Protein AF-A0A090VHQ8-F1 (afdb_monomer)

Foldseek 3Di:
DVQLLVQQVVCCVVPVDGDPDVCVSDVDFDDDPNDTKDWDWDADPVFIKIWIQDPPPRWIWIATNVRDIDID

Solvent-accessible surface area (backbone atoms only — not comparable to full-atom values): 4439 Å² total; per-residue (Å²): 109,73,67,56,57,52,51,45,54,55,43,26,74,74,69,78,44,70,77,85,48,51,64,80,67,44,89,61,88,48,65,57,94,91,40,82,43,71,68,45,63,48,82,54,100,92,46,44,38,42,34,37,58,39,93,86,76,69,32,41,39,32,38,38,74,91,67,49,76,46,77,88

Mean predicted aligned error: 4.74 Å

Nearest PDB structures (foldseek):
  6hxv-assembly1_A  TM=6.814E-01  e=2.500E+00  Danio rerio
  6rwl-assembly1_C  TM=4.180E-01  e=6.611E+00  Simian immunodeficiency virus

pLDDT: mean 85.99, std 5.19, range [67.62, 93.19]

Secondary structure (DSSP, 8-state):
-HHHHHHHHHHHHHHS----SHHHH-SS-EEETTEEE-EEEEEETTEEEEEEE-TTT-PEEEEETT--EEE-

Structure (mmCIF, N/CA/C/O backbone):
data_AF-A0A090VHQ8-F1
#
_entry.id   AF-A0A090VHQ8-F1
#
loop_
_atom_site.group_PDB
_atom_site.id
_atom_site.type_symbol
_atom_site.label_atom_id
_atom_site.label_alt_id
_atom_site.label_comp_id
_atom_site.label_asym_id
_atom_site.label_entity_id
_atom_site.label_seq_id
_atom_site.pdbx_PDB_ins_code
_atom_site.Cartn_x
_atom_site.Cartn_y
_atom_site.Cartn_z
_atom_site.occupancy
_atom_site.B_iso_or_equiv
_atom_site.auth_seq_id
_atom_site.auth_comp_id
_atom_site.auth_asym_id
_atom_site.auth_atom_id
_atom_site.pdbx_PDB_model_num
ATOM 1 N N . MET A 1 1 ? -7.784 3.992 -2.671 1.00 73.06 1 MET A N 1
ATOM 2 C CA . MET A 1 1 ? -6.703 2.982 -2.642 1.00 73.06 1 MET A CA 1
ATOM 3 C C . MET A 1 1 ? -6.166 2.623 -4.023 1.00 73.06 1 MET A C 1
ATOM 5 O O . MET A 1 1 ? -4.992 2.866 -4.255 1.00 73.06 1 MET A O 1
ATOM 9 N N . TYR A 1 2 ? -6.997 2.159 -4.967 1.00 79.88 2 TYR A N 1
ATOM 10 C CA . TYR A 1 2 ? -6.549 1.806 -6.329 1.00 79.88 2 TYR A CA 1
ATOM 11 C C . TYR A 1 2 ? -5.732 2.893 -7.049 1.00 79.88 2 TYR A C 1
ATOM 13 O O . TYR A 1 2 ? -4.810 2.578 -7.790 1.00 79.88 2 TYR A O 1
ATOM 21 N N . LYS A 1 3 ? -6.027 4.179 -6.810 1.00 85.06 3 LYS A N 1
ATOM 22 C CA . LYS A 1 3 ? -5.247 5.295 -7.368 1.00 85.06 3 LYS A CA 1
ATOM 23 C C . LYS A 1 3 ? -3.780 5.284 -6.907 1.00 85.06 3 LYS A C 1
ATOM 25 O O . LYS A 1 3 ? -2.907 5.435 -7.748 1.00 85.06 3 LYS A O 1
ATOM 30 N N . LEU A 1 4 ? -3.517 5.067 -5.615 1.00 85.62 4 LEU A N 1
ATOM 31 C CA . LEU A 1 4 ? -2.156 5.070 -5.055 1.00 85.62 4 LEU A CA 1
ATOM 32 C C . LEU A 1 4 ? -1.332 3.908 -5.614 1.00 85.62 4 LEU A C 1
ATOM 34 O O . LEU A 1 4 ? -0.235 4.118 -6.115 1.00 85.62 4 LEU A O 1
ATOM 38 N N . TYR A 1 5 ? -1.926 2.712 -5.652 1.00 87.94 5 TYR A N 1
ATOM 39 C CA . TYR A 1 5 ? -1.329 1.535 -6.288 1.00 87.94 5 TYR A CA 1
ATOM 40 C C . TYR A 1 5 ? -0.937 1.802 -7.755 1.00 87.94 5 TYR A C 1
ATOM 42 O O . TYR A 1 5 ? 0.168 1.486 -8.198 1.00 87.94 5 TYR A O 1
ATOM 50 N N . ARG A 1 6 ? -1.830 2.443 -8.522 1.00 88.75 6 ARG 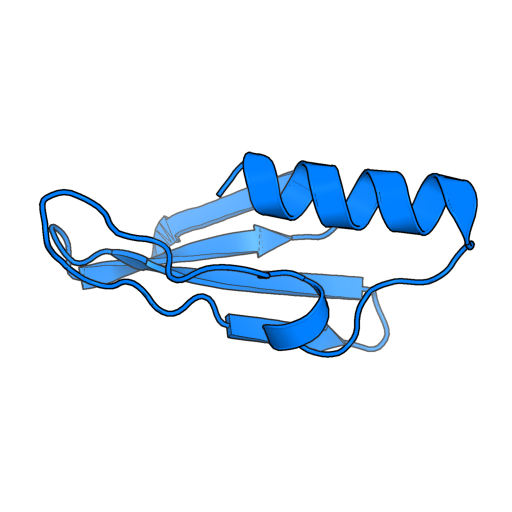A N 1
ATOM 51 C CA . ARG A 1 6 ? -1.577 2.789 -9.930 1.00 88.75 6 ARG A CA 1
ATOM 52 C C . ARG A 1 6 ? -0.475 3.836 -10.105 1.00 88.75 6 ARG A C 1
ATOM 54 O O . ARG A 1 6 ? 0.266 3.754 -11.076 1.00 88.75 6 ARG A O 1
ATOM 61 N N . ILE A 1 7 ? -0.365 4.804 -9.196 1.00 88.81 7 ILE A N 1
ATOM 62 C CA . ILE A 1 7 ? 0.707 5.811 -9.225 1.00 88.81 7 ILE A CA 1
ATOM 63 C C . ILE A 1 7 ? 2.058 5.144 -8.944 1.00 88.81 7 ILE A C 1
ATOM 65 O O . ILE A 1 7 ? 2.990 5.317 -9.726 1.00 88.81 7 ILE A O 1
ATOM 69 N N . GLN A 1 8 ? 2.132 4.325 -7.892 1.00 87.56 8 GLN A N 1
ATOM 70 C CA . GLN A 1 8 ? 3.337 3.590 -7.501 1.00 87.56 8 GLN A CA 1
ATOM 71 C C . GLN A 1 8 ? 3.850 2.700 -8.646 1.00 87.56 8 GLN A C 1
ATOM 73 O O . GLN A 1 8 ? 5.015 2.766 -9.033 1.00 87.56 8 GLN A O 1
ATOM 78 N N . THR A 1 9 ? 2.954 1.918 -9.256 1.00 88.19 9 THR A N 1
ATOM 79 C CA . THR A 1 9 ? 3.287 1.029 -10.384 1.00 88.19 9 THR A CA 1
ATOM 80 C C . THR A 1 9 ? 3.666 1.792 -11.655 1.00 88.19 9 THR A C 1
ATOM 82 O O . THR A 1 9 ? 4.570 1.370 -12.375 1.00 88.19 9 THR A O 1
ATOM 85 N N . ALA A 1 10 ? 3.025 2.929 -11.945 1.00 91.25 10 ALA A N 1
ATOM 86 C CA . ALA A 1 10 ? 3.404 3.780 -13.073 1.00 91.25 10 ALA A CA 1
ATOM 87 C C . ALA A 1 10 ? 4.792 4.414 -12.878 1.00 91.25 10 ALA A C 1
ATOM 89 O O . ALA A 1 10 ? 5.577 4.461 -13.827 1.00 91.25 10 ALA A O 1
ATOM 90 N N . HIS A 1 11 ? 5.111 4.856 -11.658 1.00 90.50 11 HIS A N 1
ATOM 91 C CA . HIS A 1 11 ? 6.429 5.388 -11.319 1.00 90.50 11 HIS A CA 1
ATOM 92 C C . HIS A 1 11 ? 7.515 4.323 -11.462 1.00 90.50 11 HIS A C 1
ATOM 94 O O . HIS A 1 11 ? 8.521 4.566 -12.126 1.00 90.50 11 HIS A O 1
ATOM 100 N N . PHE A 1 12 ? 7.272 3.119 -10.941 1.00 90.00 12 PHE A N 1
ATOM 101 C CA . PHE A 1 12 ? 8.199 2.001 -11.082 1.00 90.00 12 PHE A CA 1
ATOM 102 C C . PHE A 1 12 ? 8.459 1.647 -12.548 1.00 90.00 12 PHE A C 1
ATOM 104 O O . PHE A 1 12 ? 9.606 1.509 -12.957 1.00 90.00 12 PHE A O 1
ATOM 111 N N . LYS A 1 13 ? 7.418 1.606 -13.390 1.00 90.50 13 LYS A N 1
ATOM 112 C CA . LYS A 1 13 ? 7.591 1.356 -14.831 1.00 90.50 13 LYS A CA 1
ATOM 113 C C . LYS A 1 13 ? 8.490 2.386 -15.520 1.00 90.50 13 LYS A C 1
ATOM 115 O O . LYS A 1 13 ? 9.189 2.030 -16.463 1.00 90.50 13 LYS A O 1
ATOM 120 N N . LYS A 1 14 ? 8.466 3.645 -15.072 1.00 93.19 14 LYS A N 1
ATOM 121 C CA . LYS A 1 14 ? 9.243 4.737 -15.672 1.00 93.19 14 LYS A CA 1
ATOM 122 C C . LYS A 1 14 ? 10.662 4.841 -15.108 1.00 93.19 14 LYS A C 1
ATOM 124 O O . LYS A 1 14 ? 11.598 5.036 -15.872 1.00 93.19 14 LYS A O 1
ATOM 129 N N . ASN A 1 15 ? 10.804 4.731 -13.790 1.00 91.38 15 ASN A N 1
ATOM 130 C CA . ASN A 1 15 ? 12.030 5.065 -13.062 1.00 91.38 15 ASN A CA 1
ATOM 131 C C . ASN A 1 15 ? 12.731 3.839 -12.457 1.00 91.38 15 ASN A C 1
ATOM 133 O O . ASN A 1 15 ? 13.805 3.989 -11.887 1.00 91.38 15 ASN A O 1
ATOM 137 N N . GLN A 1 16 ? 12.128 2.646 -12.559 1.00 88.38 16 GLN A N 1
ATOM 138 C CA . GLN A 1 16 ? 12.597 1.393 -1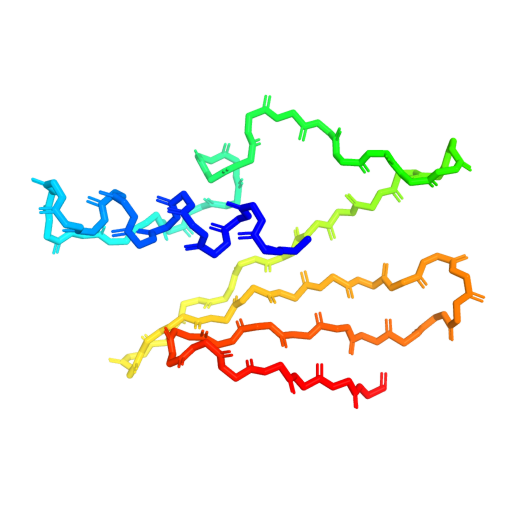1.943 1.00 88.38 16 GLN A CA 1
ATOM 139 C C . GLN A 1 16 ? 12.753 1.481 -10.413 1.00 88.38 16 GLN A C 1
ATOM 141 O O . GLN A 1 16 ? 13.448 0.680 -9.795 1.00 88.38 16 GLN A O 1
ATOM 146 N N . THR A 1 17 ? 12.093 2.459 -9.790 1.00 88.25 17 THR A N 1
ATOM 147 C CA . THR A 1 17 ? 12.134 2.717 -8.350 1.00 88.25 17 THR A CA 1
ATOM 148 C C . THR A 1 17 ? 10.741 3.001 -7.808 1.00 88.25 17 THR A C 1
ATOM 150 O O . THR A 1 17 ? 9.836 3.444 -8.523 1.00 88.25 17 THR A O 1
ATOM 153 N N . TYR A 1 18 ? 10.567 2.731 -6.520 1.00 87.94 18 TYR A N 1
ATOM 154 C CA . TYR A 1 18 ? 9.352 3.016 -5.770 1.00 87.94 18 TYR A CA 1
ATOM 155 C C . TYR A 1 18 ? 9.478 4.347 -5.032 1.00 87.94 18 TYR A C 1
ATOM 157 O O . TYR A 1 18 ? 10.576 4.730 -4.634 1.00 87.94 18 TYR A O 1
ATOM 165 N N . PHE A 1 19 ? 8.355 5.038 -4.825 1.00 88.88 19 PHE A N 1
ATOM 166 C CA . PHE A 1 19 ? 8.330 6.119 -3.844 1.00 88.88 19 PHE A CA 1
ATOM 167 C C . PHE A 1 19 ? 8.589 5.531 -2.460 1.00 88.88 19 PHE A C 1
ATOM 169 O O . PHE A 1 19 ? 8.071 4.457 -2.151 1.00 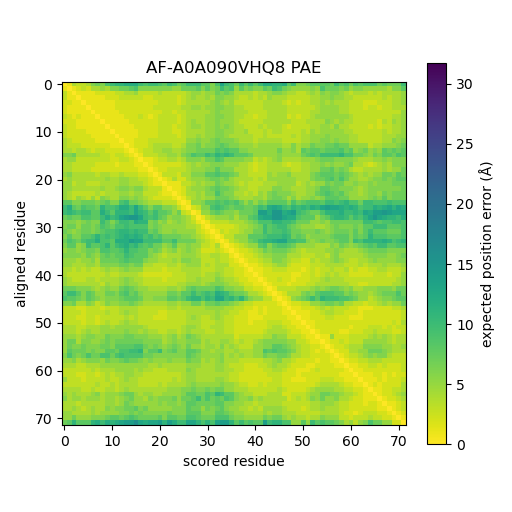88.88 19 PHE A O 1
ATOM 176 N N . THR A 1 20 ? 9.381 6.231 -1.652 1.00 87.12 20 THR A N 1
ATOM 177 C CA . THR A 1 20 ? 9.720 5.839 -0.276 1.00 87.12 20 THR A CA 1
ATOM 178 C C . THR A 1 20 ? 9.003 6.686 0.768 1.00 87.12 20 THR A C 1
ATOM 180 O O . THR A 1 20 ? 8.939 6.280 1.924 1.00 87.12 20 THR A O 1
ATOM 183 N N . SER A 1 21 ? 8.455 7.837 0.366 1.00 85.19 21 SER A N 1
ATOM 184 C CA . SER A 1 21 ? 7.688 8.738 1.226 1.00 85.19 21 SER A CA 1
ATOM 185 C C . SER A 1 21 ? 6.233 8.807 0.785 1.00 85.19 21 SER A C 1
ATOM 187 O O . SER A 1 21 ? 5.920 8.785 -0.410 1.00 85.19 21 SER A O 1
ATOM 189 N N . ILE A 1 22 ? 5.326 8.912 1.756 1.00 84.69 22 ILE A N 1
ATOM 190 C CA . ILE A 1 22 ? 3.901 9.049 1.456 1.00 84.69 22 ILE A CA 1
ATOM 191 C C . ILE A 1 22 ? 3.582 10.421 0.855 1.00 84.69 22 ILE A C 1
ATOM 193 O O . ILE A 1 22 ? 2.651 10.530 0.060 1.00 84.69 22 ILE A O 1
ATOM 197 N N . GLU A 1 23 ? 4.369 11.443 1.181 1.00 83.38 23 GLU A N 1
ATOM 198 C CA . GLU A 1 23 ? 4.259 12.808 0.663 1.00 83.38 23 GLU A CA 1
ATOM 199 C C . GLU A 1 23 ? 4.534 12.851 -0.846 1.00 83.38 23 GLU A C 1
ATOM 201 O O . GLU A 1 23 ? 3.791 13.489 -1.591 1.00 83.38 23 GLU A O 1
ATOM 206 N N . ASP A 1 24 ? 5.533 12.096 -1.315 1.00 83.75 24 ASP A N 1
ATOM 207 C CA . ASP A 1 24 ? 5.867 12.002 -2.742 1.00 83.75 24 ASP A CA 1
ATOM 208 C C . ASP A 1 24 ? 4.798 11.229 -3.525 1.00 83.75 24 ASP A C 1
ATOM 210 O O . ASP A 1 24 ? 4.465 11.554 -4.668 1.00 83.75 24 ASP A O 1
ATOM 214 N N . LEU A 1 25 ? 4.226 10.202 -2.891 1.00 81.69 25 LEU A N 1
ATOM 215 C CA . LEU A 1 25 ? 3.168 9.374 -3.466 1.00 81.69 25 LEU A CA 1
ATOM 216 C C . LEU A 1 25 ? 1.800 10.080 -3.458 1.00 81.69 25 LEU A C 1
ATOM 218 O O . LEU A 1 25 ? 0.957 9.847 -4.334 1.00 81.69 25 LEU A O 1
ATOM 222 N N . THR A 1 26 ? 1.559 10.936 -2.467 1.00 80.81 26 THR A N 1
ATOM 223 C CA . THR A 1 26 ? 0.256 11.543 -2.189 1.00 80.81 26 THR A CA 1
ATOM 224 C C . THR A 1 26 ? 0.377 13.058 -2.200 1.00 80.81 26 THR A C 1
ATOM 226 O O . THR A 1 26 ? 0.559 13.708 -1.181 1.00 80.81 26 THR A O 1
ATOM 229 N N . THR A 1 27 ? 0.176 13.646 -3.375 1.00 67.62 27 THR A N 1
ATOM 230 C CA . THR A 1 27 ? 0.253 15.102 -3.588 1.00 67.62 27 THR A CA 1
ATOM 231 C C . THR A 1 27 ? -0.896 15.892 -2.951 1.00 67.62 27 THR A C 1
ATOM 233 O O . THR A 1 27 ? -0.901 17.117 -2.994 1.00 67.62 27 THR A O 1
ATOM 236 N N . SER A 1 28 ? -1.918 15.220 -2.413 1.00 69.56 28 SER A N 1
ATOM 237 C CA . SER A 1 28 ? -3.115 15.870 -1.868 1.00 69.56 28 SER A CA 1
ATOM 238 C C . SER A 1 28 ? -3.757 15.037 -0.766 1.00 69.56 28 SER A C 1
ATOM 240 O O . SER A 1 28 ? -3.731 13.806 -0.809 1.00 69.56 28 SER A O 1
ATOM 242 N N . GLU A 1 29 ? -4.377 15.720 0.194 1.00 74.50 29 GLU A N 1
ATOM 243 C CA . GLU A 1 29 ? -5.171 15.091 1.244 1.00 74.50 29 GLU A CA 1
ATOM 244 C C . GLU A 1 29 ? -6.280 14.221 0.641 1.00 74.50 29 GLU A C 1
ATOM 246 O O . GLU A 1 29 ? -7.109 14.690 -0.146 1.00 74.50 29 GLU A O 1
ATOM 251 N N . ILE A 1 30 ? -6.343 12.952 1.039 1.00 78.00 30 ILE A N 1
ATOM 252 C CA . ILE A 1 30 ? -7.431 12.081 0.614 1.00 78.00 30 ILE A CA 1
ATOM 253 C C . ILE A 1 30 ? -8.610 12.316 1.566 1.00 78.00 30 ILE A C 1
ATOM 255 O O . ILE A 1 30 ? -8.558 11.984 2.749 1.00 78.00 30 ILE A O 1
ATOM 259 N N . LYS A 1 31 ? -9.689 12.908 1.048 1.00 77.38 31 LYS A N 1
ATOM 260 C CA . LYS A 1 31 ? -10.947 13.113 1.782 1.00 77.38 31 LYS A CA 1
ATOM 261 C C . LYS A 1 31 ? -11.977 12.095 1.318 1.00 77.38 31 LYS A C 1
ATOM 263 O O . LYS A 1 31 ? -12.265 12.009 0.126 1.00 77.38 31 LYS A O 1
ATOM 268 N N . ILE A 1 32 ? -12.549 11.346 2.257 1.00 79.19 32 ILE A N 1
ATOM 269 C CA . ILE A 1 32 ? -13.718 10.498 2.007 1.00 79.19 32 ILE A CA 1
ATOM 270 C C . ILE A 1 32 ? -14.833 10.979 2.927 1.00 79.19 32 ILE A C 1
ATOM 272 O O . ILE A 1 32 ? -14.668 10.987 4.141 1.00 79.19 32 ILE A O 1
ATOM 276 N N . ASP A 1 33 ? -15.951 11.404 2.339 1.00 79.56 33 ASP A N 1
ATOM 277 C CA . ASP A 1 33 ? -17.128 11.895 3.070 1.00 79.56 33 ASP A CA 1
ATOM 278 C C . ASP A 1 33 ? -16.788 12.960 4.133 1.00 79.56 33 ASP A C 1
ATOM 280 O O . ASP A 1 33 ? -17.104 12.836 5.314 1.00 79.56 33 ASP A O 1
ATOM 284 N N . LYS A 1 34 ? -16.032 13.990 3.720 1.00 80.06 34 LYS A N 1
ATOM 285 C CA . LYS A 1 34 ? -15.515 15.081 4.576 1.00 80.06 34 LYS A CA 1
ATOM 286 C C . LYS A 1 34 ? -14.577 14.643 5.712 1.00 80.06 34 LYS A C 1
ATOM 288 O O . LYS A 1 34 ? -14.064 15.504 6.422 1.00 80.06 34 LYS A O 1
ATOM 293 N N . LYS A 1 35 ? -14.288 13.349 5.858 1.00 81.38 35 LYS A N 1
ATOM 294 C CA . LYS A 1 35 ? -13.280 12.831 6.783 1.00 81.38 35 LYS A CA 1
ATOM 295 C C . LYS A 1 35 ? -11.944 12.692 6.064 1.00 81.38 35 LYS A C 1
ATOM 297 O O . LYS A 1 35 ? -11.849 12.117 4.979 1.00 81.38 35 LYS A O 1
ATOM 302 N N . LEU A 1 36 ? -10.913 13.251 6.681 1.00 83.19 36 LEU A N 1
ATOM 303 C CA . LEU A 1 36 ? -9.536 13.102 6.238 1.00 83.19 36 LEU A CA 1
ATOM 304 C C . LEU A 1 36 ? -9.056 11.686 6.542 1.00 83.19 36 LEU A C 1
ATOM 306 O O . LEU A 1 36 ? -9.249 11.185 7.651 1.00 83.19 36 LEU A O 1
ATOM 310 N N . ILE A 1 37 ? -8.434 11.054 5.553 1.00 85.38 37 ILE A N 1
ATOM 311 C CA . ILE A 1 37 ? -7.719 9.797 5.739 1.00 85.38 37 ILE A CA 1
ATOM 312 C C . ILE A 1 37 ? -6.253 9.999 5.385 1.00 85.38 37 ILE A C 1
ATOM 314 O O . ILE A 1 37 ? -5.915 10.481 4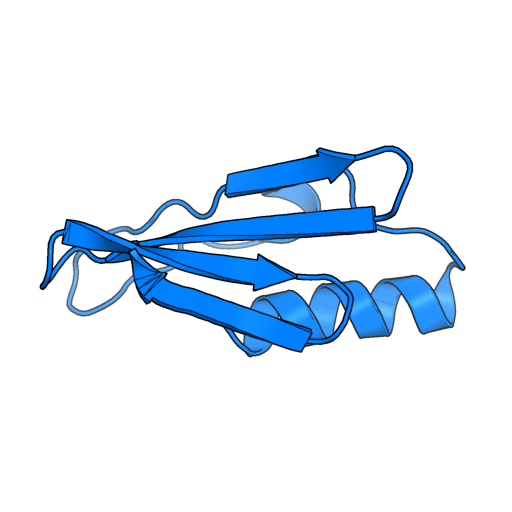.304 1.00 85.38 37 ILE A O 1
ATOM 318 N N . THR A 1 38 ? -5.388 9.588 6.302 1.00 84.94 38 THR A N 1
ATOM 319 C CA . THR A 1 38 ? -3.944 9.617 6.101 1.00 84.94 38 THR A CA 1
ATOM 320 C C . THR A 1 38 ? -3.502 8.213 5.709 1.00 84.94 38 THR A C 1
ATOM 322 O O . THR A 1 38 ? -3.576 7.304 6.543 1.00 84.94 38 THR A O 1
ATOM 325 N N . PRO A 1 39 ? -3.132 7.980 4.440 1.00 87.25 39 PRO A N 1
ATOM 326 C CA . PRO A 1 39 ? -2.483 6.735 4.067 1.00 87.25 39 PRO A CA 1
ATOM 327 C C . PRO A 1 39 ? -1.102 6.651 4.728 1.00 87.25 39 PRO A C 1
ATOM 329 O O . PRO A 1 39 ? -0.478 7.668 5.014 1.00 87.25 39 PRO A O 1
ATOM 332 N N . THR A 1 40 ? -0.622 5.438 4.957 1.00 88.56 40 THR A N 1
ATOM 333 C CA . THR A 1 40 ? 0.743 5.159 5.402 1.00 88.56 40 THR A CA 1
ATOM 334 C C . THR A 1 40 ? 1.430 4.288 4.363 1.00 88.56 40 THR A C 1
ATOM 336 O O . THR A 1 40 ? 0.816 3.375 3.806 1.00 88.56 40 THR A O 1
ATOM 339 N N . LEU A 1 41 ? 2.691 4.598 4.072 1.00 90.56 41 LEU A N 1
ATOM 340 C CA . LEU A 1 41 ? 3.540 3.817 3.181 1.00 90.56 41 LEU A CA 1
ATOM 341 C C . LEU A 1 41 ? 4.616 3.134 4.022 1.00 90.56 41 LEU A C 1
ATOM 343 O O . LEU A 1 41 ? 5.373 3.801 4.722 1.00 90.56 41 LEU A O 1
ATOM 347 N N . GLU A 1 42 ? 4.675 1.813 3.940 1.00 89.81 42 GLU A N 1
ATOM 348 C CA . GLU A 1 42 ? 5.688 0.993 4.596 1.00 89.81 42 GLU A CA 1
ATOM 349 C C . GLU A 1 42 ? 6.530 0.299 3.528 1.00 89.81 42 GLU A C 1
ATOM 351 O O . GLU A 1 42 ? 6.010 -0.415 2.666 1.00 89.81 42 GLU A O 1
ATOM 356 N N . MET A 1 43 ? 7.840 0.526 3.587 1.00 89.56 43 MET A N 1
ATOM 357 C CA . MET A 1 43 ? 8.819 -0.123 2.722 1.00 89.56 43 MET A CA 1
ATOM 358 C C . MET A 1 43 ? 9.447 -1.307 3.458 1.00 89.56 43 MET A C 1
ATOM 360 O O . MET A 1 43 ? 9.855 -1.196 4.615 1.00 89.56 43 MET A O 1
ATOM 364 N N . HIS A 1 44 ? 9.571 -2.430 2.766 1.00 86.62 44 HIS A N 1
ATOM 365 C CA . HIS A 1 44 ? 10.226 -3.644 3.235 1.00 86.62 44 HIS A CA 1
ATOM 366 C C . HIS A 1 44 ? 11.277 -4.094 2.212 1.00 86.62 44 HIS A C 1
ATOM 368 O O . HIS A 1 44 ? 11.262 -3.682 1.055 1.00 86.62 44 HIS A O 1
ATOM 374 N N . SER A 1 45 ? 12.190 -4.982 2.613 1.00 82.88 45 SER A N 1
ATOM 375 C CA . SER A 1 45 ? 13.208 -5.536 1.704 1.00 82.88 45 SER A CA 1
ATOM 376 C C . SER A 1 45 ? 12.612 -6.315 0.529 1.00 82.88 45 SER A C 1
ATOM 378 O O . SER A 1 45 ? 13.236 -6.417 -0.522 1.00 82.88 45 SER A O 1
ATOM 380 N N . THR A 1 46 ? 11.406 -6.855 0.702 1.00 82.56 46 THR A N 1
ATOM 381 C CA . THR A 1 46 ? 10.692 -7.652 -0.301 1.00 82.56 46 THR A CA 1
ATOM 382 C C . THR A 1 46 ? 9.577 -6.883 -1.006 1.00 82.56 46 THR A C 1
ATOM 384 O O . THR A 1 46 ? 8.802 -7.511 -1.718 1.00 82.56 46 THR A O 1
ATOM 387 N N . GLY A 1 47 ? 9.436 -5.575 -0.764 1.00 88.44 47 GLY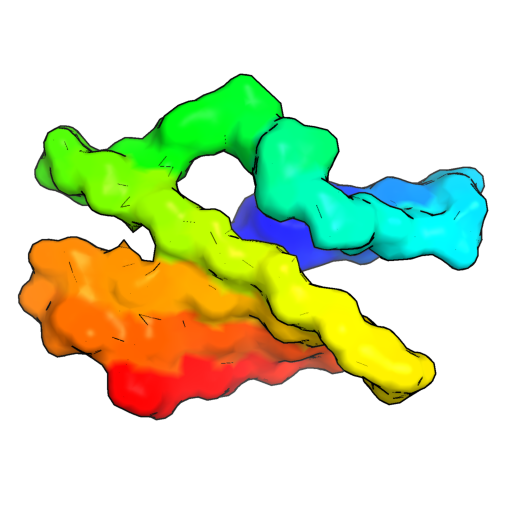 A N 1
ATOM 388 C CA . GLY A 1 47 ? 8.428 -4.765 -1.444 1.00 88.44 47 GLY A CA 1
ATOM 389 C C . GLY A 1 47 ? 7.849 -3.630 -0.615 1.00 88.44 47 GLY A C 1
ATOM 390 O O . GLY A 1 47 ? 8.498 -3.098 0.283 1.00 88.44 47 GLY A O 1
ATOM 391 N N . TRP A 1 48 ? 6.608 -3.252 -0.904 1.00 91.19 48 TRP A N 1
ATOM 392 C CA . TRP A 1 48 ? 5.932 -2.147 -0.225 1.00 91.19 48 TRP A CA 1
ATOM 393 C C . TRP A 1 48 ? 4.475 -2.459 0.110 1.00 91.19 48 TRP A C 1
ATOM 395 O O . TRP A 1 48 ? 3.790 -3.210 -0.591 1.00 91.19 48 TRP A O 1
ATOM 405 N N . ASN A 1 49 ? 3.999 -1.825 1.178 1.00 92.00 49 ASN A N 1
ATOM 406 C CA . ASN A 1 49 ? 2.616 -1.866 1.625 1.00 92.00 49 ASN A CA 1
ATOM 407 C C . ASN A 1 49 ? 2.087 -0.440 1.770 1.00 92.00 49 ASN A C 1
ATOM 409 O O . ASN A 1 49 ? 2.711 0.408 2.402 1.00 92.00 49 ASN A O 1
ATOM 413 N N . ILE A 1 50 ? 0.906 -0.179 1.215 1.00 90.88 50 ILE A N 1
ATOM 414 C CA . ILE A 1 50 ? 0.168 1.059 1.473 1.00 90.88 50 ILE A CA 1
ATOM 415 C C . ILE A 1 50 ? -1.036 0.706 2.328 1.00 90.88 50 ILE A C 1
ATOM 417 O O . ILE A 1 50 ? -1.899 -0.059 1.894 1.00 90.88 50 ILE A O 1
ATOM 421 N N . SER A 1 51 ? -1.124 1.294 3.513 1.00 90.81 51 SER A N 1
ATOM 422 C CA . SER A 1 51 ? -2.224 1.076 4.447 1.00 90.81 51 SER A CA 1
ATOM 423 C C . SER A 1 51 ? -3.052 2.344 4.629 1.00 90.81 51 SER A C 1
ATOM 425 O O . SER A 1 51 ? -2.569 3.462 4.486 1.00 90.81 51 SER A O 1
ATOM 427 N N . VAL A 1 52 ? -4.339 2.189 4.916 1.00 89.88 52 VAL A N 1
ATOM 428 C CA . VAL A 1 52 ? -5.232 3.292 5.263 1.00 89.88 52 VAL A CA 1
ATOM 429 C C . VAL A 1 52 ? -6.242 2.826 6.295 1.00 89.88 52 VAL 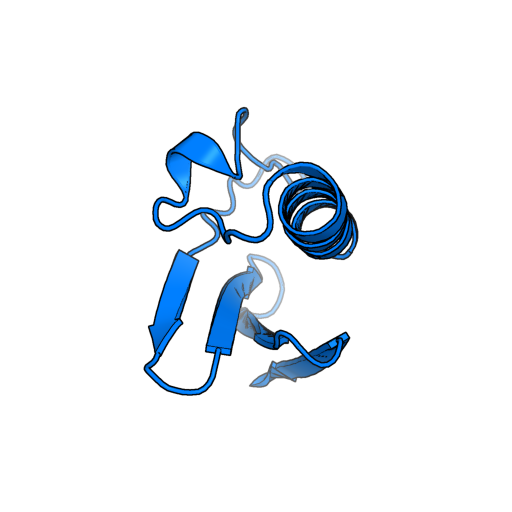A C 1
ATOM 431 O O . VAL A 1 52 ? -6.831 1.749 6.177 1.00 89.88 52 VAL A O 1
ATOM 434 N N . LYS A 1 53 ? -6.475 3.657 7.308 1.00 89.25 53 LYS A N 1
ATOM 435 C CA . LYS A 1 53 ? -7.535 3.413 8.282 1.00 89.25 53 LYS A CA 1
ATOM 436 C C . LYS A 1 53 ? -8.860 3.951 7.750 1.00 89.25 53 LYS A C 1
ATOM 438 O O . LYS A 1 53 ? -8.984 5.134 7.441 1.00 89.25 53 LYS A O 1
ATOM 443 N N . SER A 1 54 ? -9.854 3.076 7.644 1.00 85.44 54 SER A N 1
ATOM 444 C CA . SER A 1 54 ? -11.212 3.434 7.241 1.00 85.44 54 SER A CA 1
ATOM 445 C C . SER A 1 54 ? -11.882 4.287 8.323 1.00 85.44 54 SER A C 1
ATOM 447 O O . SER A 1 54 ? -11.987 3.837 9.465 1.00 85.44 54 SER A O 1
ATOM 449 N N . PRO A 1 55 ? -12.418 5.471 7.988 1.00 84.31 55 PRO A N 1
ATOM 450 C CA . PRO A 1 55 ? -13.078 6.345 8.952 1.00 84.31 55 PRO A CA 1
ATOM 451 C C . PRO A 1 55 ? -14.551 5.960 9.203 1.00 84.31 55 PRO A C 1
ATOM 453 O O . PRO A 1 55 ? -15.242 6.626 9.980 1.00 84.31 55 PRO A O 1
ATOM 456 N N . PHE A 1 56 ? -15.044 4.917 8.521 1.00 85.75 56 PHE A N 1
ATOM 457 C CA . PHE A 1 56 ? -16.410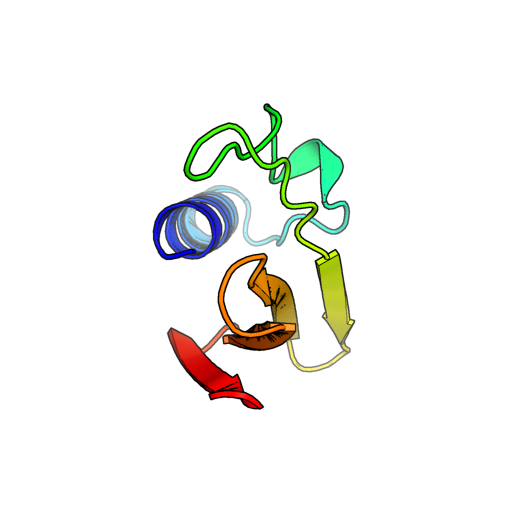 4.391 8.653 1.00 85.75 56 PHE A CA 1
ATOM 458 C C . PHE A 1 56 ? -16.454 3.115 9.482 1.00 85.75 56 PHE A C 1
ATOM 460 O O . PHE A 1 56 ? -17.349 2.929 10.295 1.00 85.75 56 PHE A O 1
ATOM 467 N N . THR A 1 57 ? -15.485 2.229 9.262 1.00 86.12 57 THR A N 1
ATOM 468 C CA . THR A 1 57 ? -15.457 0.894 9.870 1.00 86.12 57 THR A CA 1
ATOM 469 C C . THR A 1 57 ? -14.314 0.723 10.860 1.00 86.12 57 THR A C 1
ATOM 471 O O . THR A 1 57 ? -14.218 -0.330 11.477 1.00 86.12 57 THR A O 1
ATOM 474 N N . ASN A 1 58 ? -13.421 1.715 10.986 1.00 85.12 58 ASN A N 1
ATOM 475 C CA . ASN A 1 58 ? -12.165 1.649 11.745 1.00 85.12 58 ASN A CA 1
ATOM 476 C C . ASN A 1 58 ? -11.207 0.520 11.333 1.00 85.12 58 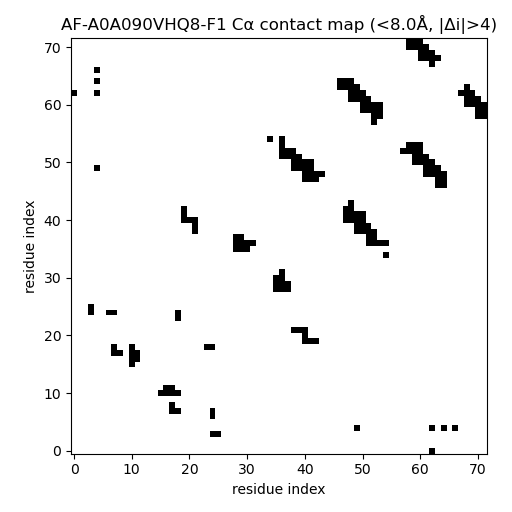ASN A C 1
ATOM 478 O O . ASN A 1 58 ? -10.152 0.371 11.948 1.00 85.12 58 ASN A O 1
ATOM 482 N N . LYS A 1 59 ? -11.537 -0.218 10.269 1.00 89.81 59 LYS A N 1
ATOM 483 C CA . LYS A 1 59 ? -10.708 -1.271 9.690 1.00 89.81 59 LYS A CA 1
ATOM 484 C C . LYS A 1 59 ? -9.490 -0.686 8.997 1.00 89.81 59 LYS A C 1
ATOM 486 O O . LYS A 1 59 ? -9.571 0.391 8.398 1.00 89.81 59 LYS A O 1
ATOM 491 N N . VAL A 1 60 ? -8.385 -1.414 9.037 1.00 90.12 60 VAL A N 1
ATOM 492 C CA . VAL A 1 60 ? -7.185 -1.084 8.272 1.00 90.12 60 VAL A CA 1
ATOM 493 C C . VAL A 1 60 ? -7.260 -1.829 6.950 1.00 90.12 60 VAL A C 1
ATOM 495 O O . VAL A 1 60 ? -7.367 -3.054 6.906 1.00 90.12 60 VAL A O 1
ATOM 498 N N . LEU A 1 61 ? -7.247 -1.065 5.867 1.00 90.75 61 LEU A N 1
ATOM 499 C CA . LEU A 1 61 ? -7.144 -1.581 4.514 1.00 90.75 61 LEU A CA 1
ATOM 500 C C . LEU A 1 61 ? -5.687 -1.449 4.092 1.00 90.75 61 LEU A C 1
ATOM 502 O O . LEU A 1 61 ? -5.137 -0.356 4.188 1.00 90.75 61 LEU A O 1
ATOM 506 N N . THR A 1 62 ? -5.088 -2.525 3.600 1.00 90.88 62 THR A N 1
ATOM 507 C CA . THR A 1 62 ? -3.705 -2.567 3.112 1.00 90.88 62 THR A CA 1
ATOM 508 C C . THR A 1 62 ? -3.690 -3.084 1.6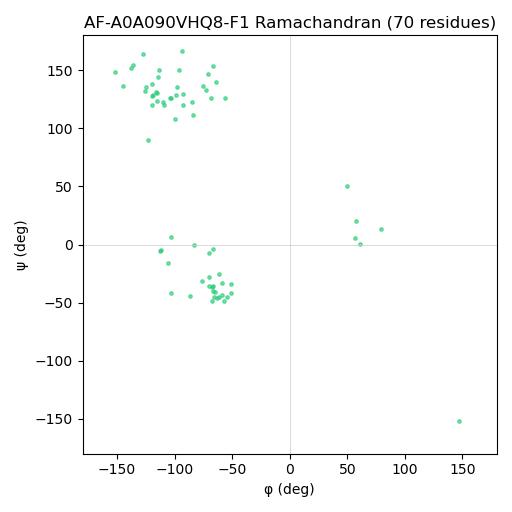80 1.00 90.88 62 THR A C 1
ATOM 510 O O . THR A 1 62 ? -4.378 -4.054 1.366 1.00 90.88 62 THR A O 1
ATOM 513 N N . VAL A 1 63 ? -2.916 -2.442 0.808 1.00 91.38 63 VAL A N 1
ATOM 514 C CA . VAL A 1 63 ? -2.591 -2.943 -0.530 1.00 91.38 63 VAL A CA 1
ATOM 515 C C . VAL A 1 63 ? -1.097 -3.225 -0.608 1.00 91.38 63 VAL A C 1
ATOM 517 O O . VAL A 1 63 ? -0.290 -2.382 -0.213 1.00 91.38 63 VAL A O 1
ATOM 520 N N . THR A 1 64 ? -0.748 -4.412 -1.091 1.00 90.94 64 THR A N 1
ATOM 521 C CA . THR A 1 64 ? 0.641 -4.851 -1.274 1.00 90.94 64 THR A CA 1
ATOM 522 C C . THR A 1 64 ? 1.123 -4.567 -2.699 1.00 90.94 64 THR A C 1
ATOM 524 O O . THR A 1 64 ? 0.314 -4.326 -3.601 1.00 90.94 64 THR A O 1
ATOM 527 N N . GLU A 1 65 ? 2.433 -4.649 -2.925 1.00 88.69 65 GLU A N 1
ATOM 528 C CA . GLU A 1 65 ? 3.057 -4.538 -4.255 1.00 88.69 65 GLU A CA 1
ATOM 529 C C . GLU A 1 65 ? 2.434 -5.470 -5.310 1.00 88.69 65 GLU A C 1
ATOM 531 O O . GLU A 1 65 ? 2.131 -5.039 -6.424 1.00 88.69 65 GLU A O 1
ATOM 536 N N . ASP A 1 66 ? 2.129 -6.711 -4.926 1.00 86.00 66 ASP A N 1
ATOM 537 C CA . ASP A 1 66 ? 1.461 -7.703 -5.785 1.00 86.00 66 ASP A CA 1
ATOM 538 C C . ASP A 1 66 ? 0.008 -7.335 -6.148 1.00 86.00 66 ASP A C 1
ATOM 540 O O . ASP A 1 66 ? -0.666 -8.065 -6.875 1.00 86.00 66 ASP A O 1
ATOM 544 N N . GLY A 1 67 ? -0.526 -6.239 -5.602 1.00 85.19 67 GLY A N 1
ATOM 545 C CA . GLY A 1 67 ? -1.914 -5.819 -5.790 1.00 85.19 67 GLY A CA 1
ATOM 546 C C . GLY A 1 67 ? -2.916 -6.578 -4.920 1.00 85.19 67 GLY A C 1
ATOM 547 O O . GLY A 1 67 ? -4.122 -6.482 -5.157 1.00 85.19 67 GLY A O 1
ATOM 548 N N . LYS A 1 68 ? -2.456 -7.321 -3.901 1.00 89.19 68 LYS A N 1
ATOM 549 C CA . LYS A 1 68 ? -3.353 -7.974 -2.938 1.00 89.19 68 LYS A CA 1
ATOM 550 C C . LYS A 1 68 ? -3.917 -6.943 -1.971 1.00 89.19 68 LYS A C 1
ATOM 552 O O . LYS A 1 68 ? -3.185 -6.109 -1.443 1.00 89.19 68 LYS A O 1
ATOM 557 N N . PHE A 1 69 ? -5.216 -7.049 -1.704 1.00 89.50 69 PHE A N 1
ATOM 558 C CA . PHE A 1 69 ? -5.909 -6.230 -0.716 1.00 89.50 69 PHE A CA 1
ATOM 559 C C . PHE A 1 69 ? -6.172 -7.043 0.544 1.00 89.50 69 PHE A C 1
ATOM 561 O O . PHE A 1 69 ? -6.774 -8.115 0.494 1.00 89.50 69 PHE A O 1
ATOM 568 N N . ILE A 1 70 ? -5.739 -6.509 1.676 1.00 88.31 70 ILE A N 1
ATOM 569 C CA . ILE A 1 70 ? -5.929 -7.092 2.998 1.00 88.31 70 ILE A CA 1
ATOM 570 C C . ILE A 1 70 ? -6.797 -6.120 3.794 1.00 88.31 70 ILE A C 1
ATOM 572 O O . ILE A 1 70 ? -6.532 -4.921 3.818 1.00 88.31 70 ILE A O 1
ATOM 576 N N . SER A 1 71 ? -7.843 -6.627 4.442 1.00 89.88 71 SER A N 1
ATOM 577 C CA . SER A 1 71 ? -8.653 -5.859 5.388 1.00 89.88 71 SER A CA 1
ATOM 578 C C . SER A 1 71 ? -8.573 -6.530 6.749 1.00 89.88 71 SER A C 1
ATOM 580 O O . SER A 1 71 ? -8.850 -7.724 6.852 1.00 89.88 71 SER A O 1
ATOM 582 N N . LYS A 1 72 ? -8.228 -5.756 7.776 1.00 81.12 72 LYS A N 1
ATOM 583 C CA . LYS A 1 72 ? -8.265 -6.175 9.182 1.00 81.12 72 LYS A CA 1
ATOM 584 C C . LYS A 1 72 ? -9.191 -5.264 9.974 1.00 81.12 72 LYS A C 1
ATOM 586 O O . LYS A 1 72 ? -9.158 -4.038 9.725 1.00 81.12 72 LYS A O 1
#

Radius of gyration: 12.17 Å; Cα contacts (8 Å, |Δi|>4): 101; chains: 1; bounding box: 30×24×27 Å

Sequence (72 aa):
MYKLYRIQTAHFKKNQTYFTSIEDLTTSEIKIDKKLITPTLEMHSTGWNISVKSPFTNKVLTVTEDGKFISK

Organism: NCBI:txid221126